Protein 3TRC (pdb70)

CATH classification: 3.30.450.40

Organism: Coxiella burnetii (strain RSA 493 / Nine Mile phase I) (NCBI:txid227377)

Foldseek 3Di:
DPLLVVLLVVLVVVLVVDPALVRNQLSVQVSCCVRLNFQKKKKWWDPPVVQWTQINMDQADRVSHRPDIHHQCAAPLNVCQVVQAKDWFLARVVDPRHDDDVVRVGDRWGTKIKHFQDDPNRTTIIMITTHRGSDTRDPSSNVSVRVVSPVSSVRSVVCVVVVVD

Structure (mmCIF, N/CA/C/O backbone):
data_3TRC
#
_entry.id   3TRC
#
_cell.length_a   54.869
_cell.length_b   54.869
_cell.length_c   105.256
_cell.angle_alpha   90.000
_cell.angle_beta   90.000
_cell.angle_gamma   90.000
#
_symmetry.space_group_name_H-M   'P 43 21 2'
#
loop_
_entity.id
_entity.type
_entity.pdbx_description
1 polymer 'Phosphoenolpyruvate-protein phosphotransferase'
2 non-polymer 'PHOSPHATE ION'
3 non-polymer 'SODIUM ION'
4 water water
#
loop_
_atom_site.group_PDB
_atom_site.id
_atom_site.type_symbol
_atom_site.label_atom_id
_atom_site.label_alt_id
_atom_site.label_comp_id
_atom_site.label_asym_id
_atom_site.label_entity_id
_atom_site.label_seq_id
_atom_site.pdbx_PDB_ins_code
_atom_site.Cartn_x
_atom_site.Cartn_y
_atom_site.Cartn_z
_atom_site.occupancy
_atom_site.B_iso_or_equiv
_atom_site.auth_seq_id
_atom_site.auth_comp_id
_atom_site.auth_asym_id
_atom_site.auth_atom_id
_atom_site.pdbx_PDB_model_num
ATOM 1 N N A SER A 1 1 ? 10.089 17.992 50.216 0.49 32.22 -2 SER A N 1
ATOM 2 N N B SER A 1 1 ? 10.071 18.029 50.161 0.51 32.13 -2 SER A N 1
ATOM 3 C CA A SER A 1 1 ? 11.203 18.828 50.654 0.49 30.87 -2 SER A CA 1
ATOM 4 C CA B SER A 1 1 ? 11.196 18.830 50.632 0.51 30.72 -2 SER A CA 1
ATOM 5 C C A SER A 1 1 ? 12.407 18.689 49.725 0.49 27.16 -2 SER A C 1
ATOM 6 C C B SER A 1 1 ? 12.411 18.687 49.720 0.51 27.18 -2 SER A C 1
ATOM 7 O O A SER A 1 1 ? 12.708 17.598 49.240 0.49 27.52 -2 SER A O 1
ATOM 8 O O B SER A 1 1 ? 12.727 17.594 49.249 0.51 27.47 -2 SER A O 1
ATOM 13 N N . ASN A 1 2 ? 13.097 19.800 49.488 1.00 20.39 -1 ASN A N 1
ATOM 14 C CA . ASN A 1 2 ? 14.212 19.831 48.552 1.00 16.67 -1 ASN A CA 1
ATOM 15 C C . ASN A 1 2 ? 15.516 20.299 49.182 1.00 14.89 -1 ASN A C 1
ATOM 16 O O . ASN A 1 2 ? 16.301 21.014 48.562 1.00 14.37 -1 ASN A O 1
ATOM 21 N N . ALA A 1 3 ? 15.745 19.873 50.418 1.00 15.62 0 ALA A N 1
ATOM 22 C CA . ALA A 1 3 ? 16.960 20.234 51.137 1.00 16.92 0 ALA A CA 1
ATOM 23 C C . ALA A 1 3 ? 18.235 19.752 50.443 1.00 14.70 0 ALA A C 1
ATOM 24 O O . ALA A 1 3 ? 19.239 20.455 50.434 1.00 16.99 0 ALA A O 1
ATOM 42 N N . ASN A 1 5 ? 18.781 19.387 47.248 1.00 18.79 2 ASN A N 1
ATOM 43 C CA . ASN A 1 5 ? 19.045 20.341 46.171 1.00 18.47 2 ASN A CA 1
ATOM 44 C C . ASN A 1 5 ? 19.672 21.624 46.696 1.00 20.14 2 ASN A C 1
ATOM 45 O O . ASN A 1 5 ? 20.684 22.088 46.177 1.00 20.24 2 ASN A O 1
ATOM 58 N N . LEU A 1 7 ? 21.410 22.117 49.213 1.00 20.80 4 LEU A N 1
ATOM 59 C CA . LEU A 1 7 ? 22.777 21.849 49.606 1.00 18.47 4 LEU A CA 1
ATOM 60 C C . LEU A 1 7 ? 23.741 21.917 48.417 1.00 18.83 4 LEU A C 1
ATOM 61 O O . LEU A 1 7 ? 24.808 22.516 48.503 1.00 21.32 4 LEU A O 1
ATOM 66 N N . LYS A 1 8 ? 23.350 21.317 47.300 1.00 18.63 5 LYS A N 1
ATOM 67 C CA . LYS A 1 8 ? 24.197 21.311 46.115 1.00 23.90 5 LYS A CA 1
ATOM 68 C C . LYS A 1 8 ? 24.197 22.659 45.394 1.00 21.67 5 LYS A C 1
ATOM 69 O O . LYS A 1 8 ? 25.187 23.038 44.767 1.00 24.16 5 LYS A O 1
ATOM 75 N N . ILE A 1 9 ? 23.083 23.376 45.477 1.00 21.00 6 ILE A N 1
ATOM 76 C CA . ILE A 1 9 ? 23.017 24.722 44.925 1.00 19.94 6 ILE A CA 1
ATOM 77 C C . ILE A 1 9 ? 23.972 25.615 45.696 1.00 21.88 6 ILE A C 1
ATOM 78 O O . ILE A 1 9 ? 24.707 26.406 45.110 1.00 22.50 6 ILE A O 1
ATOM 83 N N . LEU A 1 10 ? 23.952 25.473 47.016 1.00 20.47 7 LEU A N 1
ATOM 84 C CA . LEU A 1 10 ? 24.853 26.215 47.883 1.00 24.86 7 LEU A CA 1
ATOM 85 C C . LEU A 1 10 ? 26.284 25.923 47.473 1.00 26.54 7 LEU A C 1
ATOM 86 O O . LEU A 1 10 ? 27.122 26.817 47.398 1.00 25.24 7 LEU A O 1
ATOM 91 N N . ARG A 1 11 ? 26.558 24.652 47.207 1.00 26.32 8 ARG A N 1
ATOM 92 C CA . ARG A 1 11 ? 27.890 24.234 46.807 1.00 29.49 8 ARG A CA 1
ATOM 93 C C . ARG A 1 11 ? 28.339 24.991 45.558 1.00 29.98 8 ARG A C 1
ATOM 94 O O . ARG A 1 11 ? 29.431 25.554 45.523 1.00 34.15 8 ARG A O 1
ATOM 102 N N . GLN A 1 12 ? 27.480 25.016 44.542 1.00 28.58 9 GLN A N 1
ATOM 103 C CA . GLN A 1 12 ? 27.799 25.662 43.271 1.00 28.19 9 GLN A CA 1
ATOM 104 C C . GLN A 1 12 ? 27.903 27.186 43.380 1.00 27.63 9 GLN A C 1
ATOM 105 O O . GLN A 1 12 ? 28.815 27.790 42.812 1.00 25.70 9 GLN A O 1
ATOM 111 N N A ILE A 1 13 ? 26.974 27.805 44.105 0.80 25.42 10 ILE A N 1
ATOM 112 N N B ILE A 1 13 ? 26.975 27.808 44.101 0.20 25.24 10 ILE A N 1
ATOM 113 C CA A ILE A 1 13 ? 26.974 29.261 44.221 0.80 23.82 10 ILE A CA 1
ATOM 114 C CA B ILE A 1 13 ? 26.980 29.264 44.215 0.20 24.09 10 ILE A CA 1
ATOM 115 C C A ILE A 1 13 ? 28.081 29.779 45.140 0.80 24.49 10 ILE A C 1
ATOM 116 C C B ILE A 1 13 ? 28.089 29.777 45.135 0.20 24.63 10 ILE A C 1
ATOM 117 O O A ILE A 1 13 ? 28.634 30.848 44.902 0.80 26.05 10 ILE A O 1
ATOM 118 O O B ILE A 1 13 ? 28.656 30.839 44.892 0.20 25.39 10 ILE A O 1
ATOM 127 N N . THR A 1 14 ? 28.397 29.026 46.189 1.00 24.39 11 THR A N 1
ATOM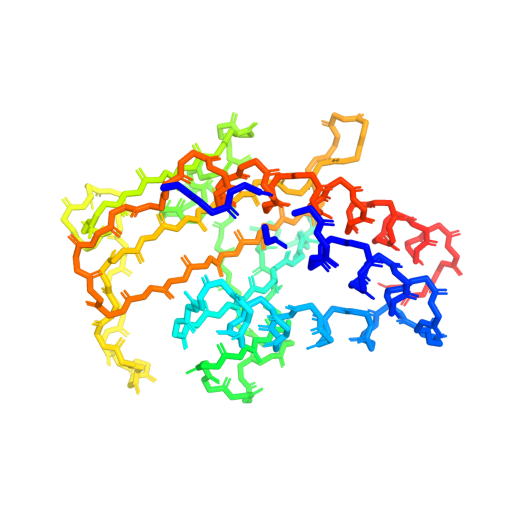 128 C CA . THR A 1 14 ? 29.476 29.407 47.098 1.00 27.85 11 THR A CA 1
ATOM 129 C C . THR A 1 14 ? 30.759 29.440 46.275 1.00 30.26 11 THR A C 1
ATOM 130 O O . THR A 1 14 ? 31.584 30.344 46.412 1.00 29.90 11 THR A O 1
ATOM 134 N N . GLN A 1 15 ? 30.894 28.444 45.403 1.00 29.14 12 GLN A N 1
ATOM 135 C CA . GLN A 1 15 ? 31.990 28.359 44.445 1.00 33.03 12 GLN A CA 1
ATOM 136 C C . GLN A 1 15 ? 32.047 29.590 43.548 1.00 30.37 12 GLN A C 1
ATOM 137 O O . GLN A 1 15 ? 33.090 30.229 43.413 1.00 29.10 12 GLN A O 1
ATOM 143 N N . GLU A 1 16 ? 30.919 29.913 42.928 1.00 27.11 13 GLU A N 1
ATOM 144 C CA . GLU A 1 16 ? 30.855 31.035 42.000 1.00 25.11 13 GLU A CA 1
ATOM 145 C C . GLU A 1 16 ? 31.097 32.390 42.675 1.00 24.31 13 GLU A C 1
ATOM 146 O O . GLU A 1 16 ? 31.748 33.261 42.103 1.00 25.89 13 GLU A O 1
ATOM 152 N N . VAL A 1 17 ? 30.579 32.565 43.888 1.00 24.66 14 VAL A N 1
ATOM 153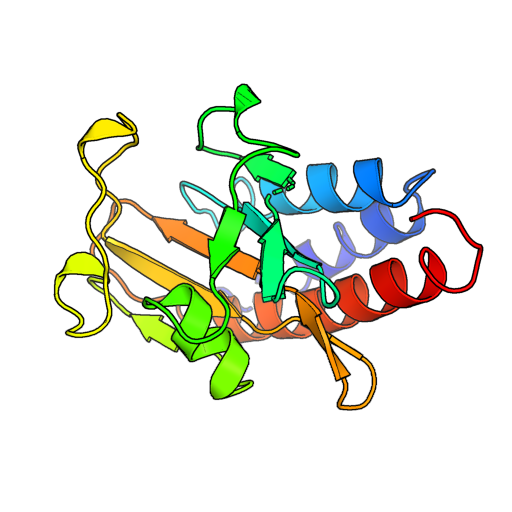 C CA . VAL A 1 17 ? 30.795 33.809 44.625 1.00 23.10 14 VAL A CA 1
ATOM 154 C C . VAL A 1 17 ? 32.271 34.011 44.947 1.00 26.29 14 VAL A C 1
ATOM 155 O O . VAL A 1 17 ? 32.817 35.092 44.742 1.00 26.60 14 VAL A O 1
ATOM 159 N N . ASN A 1 18 ? 32.924 32.966 45.443 1.00 27.03 15 ASN A N 1
ATOM 160 C CA . ASN A 1 18 ? 34.336 33.093 45.785 1.00 28.90 15 ASN A CA 1
ATOM 161 C C . ASN A 1 18 ? 35.232 33.283 44.563 1.00 24.96 15 ASN A C 1
ATOM 162 O O . ASN A 1 18 ? 36.330 33.817 44.675 1.00 32.81 15 ASN A O 1
ATOM 167 N N . ALA A 1 19 ? 34.750 32.865 43.396 1.00 26.38 16 ALA A N 1
ATOM 168 C CA . ALA A 1 19 ? 35.501 33.012 42.148 1.00 25.64 16 ALA A CA 1
ATOM 169 C C . ALA A 1 19 ? 35.218 34.337 41.437 1.00 29.72 16 ALA A C 1
ATOM 170 O O . ALA A 1 19 ? 35.914 34.708 40.494 1.00 31.96 16 ALA A O 1
ATOM 172 N N . ALA A 1 20 ? 34.190 35.045 41.887 1.00 25.49 17 ALA A N 1
ATOM 173 C CA . ALA A 1 20 ? 33.856 36.339 41.306 1.00 21.17 17 ALA A CA 1
ATOM 174 C C . ALA A 1 20 ? 35.010 37.321 41.477 1.00 21.61 17 ALA A C 1
ATOM 175 O O . ALA A 1 20 ? 35.637 37.378 42.531 1.00 19.81 17 ALA A O 1
ATOM 177 N N . PRO A 1 21 ? 35.288 38.110 40.434 1.00 25.42 18 PRO A N 1
ATOM 178 C CA . PRO A 1 21 ? 36.424 39.040 40.437 1.00 27.17 18 PRO A CA 1
ATOM 179 C C . PRO A 1 21 ? 36.201 40.320 41.252 1.00 25.49 18 PRO A C 1
ATOM 180 O O . PRO A 1 21 ? 37.170 41.007 41.578 1.00 26.72 18 PRO A O 1
ATOM 184 N N . ASN A 1 22 ? 34.950 40.641 41.571 1.00 19.05 19 ASN A N 1
ATOM 185 C CA . ASN A 1 22 ? 34.651 41.801 42.405 1.00 16.84 19 ASN A CA 1
ATOM 186 C C . ASN A 1 22 ? 33.286 41.659 43.063 1.00 15.56 19 ASN A C 1
ATOM 187 O O . ASN A 1 22 ? 32.552 40.713 42.772 1.00 17.75 19 ASN A O 1
ATOM 192 N N . LEU A 1 23 ? 32.955 42.593 43.953 1.00 15.35 20 LEU A N 1
ATOM 193 C CA . LEU A 1 23 ? 31.709 42.519 44.702 1.00 17.19 20 LEU A CA 1
ATOM 194 C C . LEU A 1 23 ? 30.499 42.612 43.787 1.00 15.50 20 LEU A C 1
ATOM 195 O O . LEU A 1 23 ? 29.557 41.838 43.924 1.00 14.64 20 LEU A O 1
ATOM 200 N N . GLU A 1 24 ? 30.522 43.563 42.857 1.00 16.10 21 GLU A N 1
ATOM 201 C CA . GLU A 1 24 ? 29.380 43.768 41.974 1.00 18.49 21 GLU A CA 1
ATOM 202 C C . GLU A 1 24 ? 29.035 42.485 41.224 1.00 18.19 21 GLU A C 1
ATOM 203 O O . GLU A 1 24 ? 27.865 42.123 41.097 1.00 17.63 21 GLU A O 1
ATOM 209 N N . GLN A 1 25 ? 30.059 41.795 40.733 1.00 16.48 22 GLN A N 1
ATOM 210 C CA . GLN A 1 25 ? 29.839 40.551 40.017 1.00 17.68 22 GLN A CA 1
ATOM 211 C C . GLN A 1 25 ? 29.256 39.477 40.931 1.00 18.64 22 GLN A C 1
ATOM 212 O O . GLN A 1 25 ? 28.403 38.697 40.509 1.00 18.70 22 GLN A O 1
ATOM 218 N N . ALA A 1 26 ? 29.710 39.436 42.180 1.00 15.79 23 ALA A N 1
ATOM 219 C CA . ALA A 1 26 ? 29.192 38.447 43.122 1.00 15.77 23 ALA A CA 1
ATOM 220 C C . ALA A 1 26 ? 27.713 38.683 43.391 1.00 17.74 23 ALA A C 1
ATOM 221 O O . ALA A 1 26 ? 26.918 37.745 43.407 1.00 18.71 23 ALA A O 1
ATOM 223 N N . LEU A 1 27 ? 27.348 39.943 43.595 1.00 14.74 24 LEU A N 1
ATOM 224 C CA . LEU A 1 27 ? 25.965 40.288 43.890 1.00 14.93 24 LEU A CA 1
ATOM 225 C C . LEU A 1 27 ? 25.071 39.972 42.699 1.00 15.33 24 LEU A C 1
ATOM 226 O O . LEU A 1 27 ? 23.978 39.431 42.855 1.00 16.07 24 LEU A O 1
ATOM 231 N N . LYS A 1 28 ? 25.541 40.308 41.504 1.00 17.19 25 LYS A N 1
ATOM 232 C CA . LYS A 1 28 ? 24.726 40.113 40.310 1.00 19.72 25 LYS A CA 1
ATOM 233 C C . LYS A 1 28 ? 24.538 38.626 40.034 1.00 18.43 25 LYS A C 1
ATOM 234 O O . LYS A 1 28 ? 23.483 38.194 39.571 1.00 19.57 25 LYS A O 1
ATOM 240 N N . LEU A 1 29 ? 25.568 37.849 40.345 1.00 17.13 26 LEU A N 1
ATOM 241 C CA . LEU A 1 29 ? 25.544 36.406 40.164 1.00 23.34 26 LEU A CA 1
ATOM 242 C C . LEU A 1 29 ? 24.500 35.790 41.084 1.00 20.86 26 LEU A C 1
ATOM 243 O O . LEU A 1 29 ? 23.701 34.942 40.676 1.00 17.30 26 LEU A O 1
ATOM 248 N N . VAL A 1 30 ? 24.504 36.239 42.333 1.00 17.83 27 VAL A N 1
ATOM 249 C CA . VAL A 1 30 ? 23.593 35.722 43.344 1.00 16.22 27 VAL A CA 1
ATOM 250 C C . VAL A 1 30 ? 22.112 35.940 43.007 1.00 14.94 27 VAL A C 1
ATOM 251 O O . VAL A 1 30 ? 21.319 35.006 43.084 1.00 14.44 27 VAL A O 1
ATOM 255 N N . VAL A 1 31 ? 21.724 37.155 42.615 1.00 14.33 28 VAL A N 1
ATOM 256 C CA . VAL A 1 31 ? 20.309 37.396 42.349 1.00 12.78 28 VAL A CA 1
ATOM 257 C C . VAL A 1 31 ? 19.804 36.560 41.166 1.00 14.19 28 VAL A C 1
ATOM 258 O O . VAL A 1 31 ? 18.665 36.083 41.164 1.00 14.48 28 VAL A O 1
ATOM 262 N N . VAL A 1 32 ? 20.668 36.354 40.178 1.00 13.17 29 VAL A N 1
ATOM 263 C CA . VAL A 1 32 ? 20.299 35.553 39.018 1.00 13.61 29 VAL A CA 1
ATOM 264 C C . VAL A 1 32 ? 20.187 34.082 39.411 1.00 12.39 29 VAL A C 1
ATOM 265 O O . VAL A 1 32 ? 19.208 33.412 39.077 1.00 14.98 29 VAL A O 1
ATOM 269 N N . ARG A 1 33 ? 21.194 33.592 40.128 1.00 14.41 30 ARG A N 1
ATOM 270 C CA . ARG A 1 33 ? 21.255 32.182 40.508 1.00 15.00 30 ARG A CA 1
ATOM 271 C C . ARG A 1 33 ? 20.102 31.793 41.417 1.00 14.29 30 ARG A C 1
ATOM 272 O O . ARG A 1 33 ? 19.511 30.725 41.257 1.00 15.65 30 ARG A O 1
ATOM 280 N N A LEU A 1 34 ? 19.791 32.646 42.390 0.61 14.93 31 LEU A N 1
ATOM 281 N N B LEU A 1 34 ? 19.774 32.668 42.359 0.39 15.23 31 LEU A N 1
ATOM 282 C CA A LEU A 1 34 ? 18.678 32.374 43.291 0.61 16.55 31 LEU A CA 1
ATOM 283 C CA B LEU A 1 34 ? 18.704 32.398 43.306 0.39 16.51 31 LEU A CA 1
ATOM 284 C C A LEU A 1 34 ? 17.389 32.187 42.510 0.61 16.64 31 LEU A C 1
ATOM 285 C C B LEU A 1 34 ? 17.345 32.280 42.607 0.39 16.63 31 LEU A C 1
ATOM 286 O O A LEU A 1 34 ? 16.651 31.229 42.731 0.61 16.94 31 LEU A O 1
ATOM 287 O O B LEU A 1 34 ? 16.518 31.450 42.982 0.39 16.89 31 LEU A O 1
ATOM 296 N N . CYS A 1 35 ? 17.118 33.105 41.589 1.00 14.74 32 CYS A N 1
ATOM 297 C CA . CYS A 1 35 ? 15.894 33.017 40.801 1.00 14.22 32 CYS A CA 1
ATOM 298 C C . CYS A 1 35 ? 15.850 31.743 39.967 1.00 14.60 32 CYS A C 1
ATOM 299 O O . CYS A 1 35 ? 14.805 31.110 39.844 1.00 14.34 32 CYS A O 1
ATOM 302 N N . GLU A 1 36 ? 16.987 31.368 39.392 1.00 12.50 33 GLU A N 1
ATOM 303 C CA . GLU A 1 36 ? 17.052 30.167 38.571 1.00 15.65 33 GLU A CA 1
ATOM 304 C C . GLU A 1 36 ? 16.882 28.901 39.395 1.00 14.09 33 GLU A C 1
ATOM 305 O O . GLU A 1 36 ? 16.227 27.951 38.961 1.00 16.96 33 GLU A O 1
ATOM 311 N N . ALA A 1 37 ? 17.498 28.886 40.574 1.00 13.25 34 ALA A N 1
ATOM 312 C CA . ALA A 1 37 ? 17.721 27.645 41.310 1.00 15.38 34 ALA A CA 1
ATOM 313 C C . ALA A 1 37 ? 16.652 27.282 42.342 1.00 15.01 34 ALA A C 1
ATOM 314 O O . ALA A 1 37 ? 16.391 26.099 42.569 1.00 14.94 34 ALA A O 1
ATOM 316 N N . LEU A 1 38 ? 16.038 28.280 42.970 1.00 12.84 35 LEU A N 1
ATOM 317 C CA . LEU A 1 38 ? 15.047 28.000 44.009 1.00 15.13 35 LEU A CA 1
ATOM 318 C C . LEU A 1 38 ? 13.829 27.207 43.510 1.00 15.26 35 LEU A C 1
ATOM 319 O O . LEU A 1 38 ? 13.491 26.182 44.098 1.00 15.08 35 LEU A O 1
ATOM 324 N N . PRO A 1 39 ? 13.151 27.684 42.449 1.00 13.66 36 PRO A N 1
ATOM 325 C CA . PRO A 1 39 ? 13.327 28.967 41.759 1.00 13.03 36 PRO A CA 1
ATOM 326 C C . PRO A 1 39 ? 12.507 30.076 42.410 1.00 13.89 36 PRO A C 1
ATOM 327 O O . PRO A 1 39 ? 11.696 29.823 43.301 1.00 15.10 36 PRO A O 1
ATOM 331 N N . ALA A 1 40 ? 12.727 31.307 41.963 1.00 14.62 37 ALA A N 1
ATOM 332 C CA . ALA A 1 40 ? 11.922 32.439 42.392 1.00 13.24 37 ALA A CA 1
ATOM 333 C C . ALA A 1 40 ? 11.783 33.384 41.207 1.00 12.31 37 ALA A C 1
ATOM 334 O O . ALA A 1 40 ? 12.502 33.256 40.223 1.00 13.25 37 ALA A O 1
ATOM 336 N N . ASP A 1 41 ? 10.867 34.341 41.298 1.00 11.69 38 ASP A N 1
ATOM 337 C CA . ASP A 1 41 ? 10.612 35.226 40.161 1.00 14.38 38 ASP A CA 1
ATOM 338 C C . ASP A 1 41 ? 11.358 36.553 40.209 1.00 14.62 38 ASP A C 1
ATOM 339 O O . ASP A 1 41 ? 11.602 37.163 39.169 1.00 14.08 38 ASP A O 1
ATOM 344 N N . ALA A 1 42 ? 11.737 36.986 41.407 1.00 14.21 39 ALA A N 1
ATOM 345 C CA . ALA A 1 42 ? 12.577 38.165 41.545 1.00 14.35 39 ALA A CA 1
ATOM 346 C C . ALA A 1 42 ? 13.494 38.034 42.752 1.00 15.11 39 ALA A C 1
ATOM 347 O O . ALA A 1 42 ? 13.153 37.395 43.743 1.00 16.08 39 ALA A O 1
ATOM 349 N N A CYS A 1 43 ? 14.684 38.606 42.647 0.78 13.73 40 CYS A N 1
ATOM 350 N N B CYS A 1 43 ? 14.667 38.650 42.652 0.22 13.40 40 CYS A N 1
ATOM 351 C CA A CYS A 1 43 ? 15.600 38.641 43.771 0.78 12.27 40 CYS A CA 1
ATOM 352 C CA B CYS A 1 43 ? 15.655 38.615 43.719 0.22 13.04 40 CYS A CA 1
ATOM 353 C C A CYS A 1 43 ? 16.378 39.936 43.681 0.78 12.51 40 CYS A C 1
ATOM 354 C C B CYS A 1 43 ? 16.446 39.917 43.687 0.22 12.44 40 CYS A C 1
ATOM 355 O O A CYS A 1 43 ? 16.891 40.285 42.621 0.78 11.71 40 CYS A O 1
ATOM 356 O O B CYS A 1 43 ? 17.047 40.251 42.667 0.22 12.42 40 CYS A O 1
ATOM 361 N N . SER A 1 44 ? 16.438 40.651 44.797 1.00 12.51 41 SER A N 1
ATOM 362 C CA . SER A 1 44 ? 17.105 41.945 44.858 1.00 10.74 41 SER A CA 1
ATOM 363 C C . SER A 1 44 ? 18.017 42.015 46.070 1.00 13.03 41 SER A C 1
ATOM 364 O O . SER A 1 44 ? 17.744 41.400 47.100 1.00 14.68 41 SER A O 1
ATOM 367 N N . LEU A 1 45 ? 19.098 42.773 45.939 1.00 11.31 42 LEU A N 1
ATOM 368 C CA . LEU A 1 45 ? 20.046 42.935 47.029 1.00 11.81 42 LEU A CA 1
ATOM 369 C C . LEU A 1 45 ? 20.243 44.423 47.270 1.00 11.79 42 LEU A C 1
ATOM 370 O O . LEU A 1 45 ? 20.556 45.171 46.346 1.00 12.44 42 LEU A O 1
ATOM 375 N N . PHE A 1 46 ? 20.014 44.843 48.511 1.00 12.04 43 PHE A N 1
ATOM 376 C CA . PHE A 1 46 ? 20.151 46.237 48.902 1.00 11.68 43 PHE A CA 1
ATOM 377 C C . PHE A 1 46 ? 21.338 46.359 49.830 1.00 12.94 43 PHE A C 1
ATOM 378 O O . PHE A 1 46 ? 21.594 45.467 50.641 1.00 13.21 43 PHE A O 1
ATOM 386 N N . ILE A 1 47 ? 22.056 47.468 49.726 1.00 12.55 44 ILE A N 1
ATOM 387 C CA . ILE A 1 47 ? 23.143 47.736 50.657 1.00 12.27 44 ILE A CA 1
ATOM 388 C C . ILE A 1 47 ? 22.839 49.006 51.447 1.00 13.15 44 ILE A C 1
ATOM 389 O O . ILE A 1 47 ? 22.306 49.974 50.902 1.00 14.99 44 ILE A O 1
ATOM 394 N N . CYS A 1 48 ? 23.158 48.988 52.740 1.00 13.17 45 CYS A N 1
ATOM 395 C CA . CYS A 1 48 ? 22.928 50.154 53.589 1.00 13.57 45 CYS A CA 1
ATOM 396 C C . CYS A 1 48 ? 23.811 51.332 53.208 1.00 16.48 45 CYS A C 1
ATOM 397 O O . CYS A 1 48 ? 25.019 51.179 53.004 1.00 17.49 45 CYS A O 1
ATOM 400 N N . ASP A 1 49 ? 23.192 52.506 53.126 1.00 14.48 46 ASP A N 1
ATOM 401 C CA . ASP A 1 49 ? 23.899 53.774 52.959 1.00 13.88 46 ASP A CA 1
ATOM 402 C C . ASP A 1 49 ? 23.671 54.534 54.256 1.00 15.33 46 ASP A C 1
ATOM 403 O O . ASP A 1 49 ? 22.707 55.284 54.385 1.00 18.12 46 ASP A O 1
ATOM 408 N N . ASP A 1 50 ? 24.546 54.309 55.233 1.00 15.93 47 ASP A N 1
ATOM 409 C CA . ASP A 1 50 ? 24.317 54.813 56.580 1.00 16.81 47 ASP A CA 1
ATOM 410 C C . ASP A 1 50 ? 24.272 56.336 56.668 1.00 18.36 47 ASP A C 1
ATOM 411 O O . ASP A 1 50 ? 23.525 56.879 57.472 1.00 21.14 47 ASP A O 1
ATOM 416 N N . VAL A 1 51 ? 25.049 57.026 55.837 1.00 16.69 48 VAL A N 1
ATOM 417 C CA . VAL A 1 51 ? 25.041 58.490 55.861 1.00 19.42 48 VAL A CA 1
ATOM 418 C C . VAL A 1 51 ? 23.668 59.094 55.528 1.00 19.09 48 VAL A C 1
ATOM 419 O O . VAL A 1 51 ? 23.248 60.077 56.149 1.00 18.78 48 VAL A O 1
ATOM 423 N N . HIS A 1 52 ? 22.973 58.510 54.553 1.00 16.17 49 HIS A N 1
ATOM 424 C CA . HIS A 1 52 ? 21.674 59.025 54.130 1.00 15.18 49 HIS A CA 1
ATOM 425 C C . HIS A 1 52 ? 20.503 58.264 54.756 1.00 16.05 49 HIS A C 1
ATOM 426 O O . HIS A 1 52 ? 19.344 58.622 54.543 1.00 17.82 49 HIS A O 1
ATOM 433 N N . GLY A 1 53 ? 20.809 57.216 55.513 1.00 14.34 50 GLY A N 1
ATOM 434 C CA . GLY A 1 53 ? 19.781 56.433 56.178 1.00 15.93 50 GLY A CA 1
ATOM 435 C C . GLY A 1 53 ? 18.833 55.760 55.203 1.00 15.80 50 GLY A C 1
ATOM 436 O O . GLY A 1 53 ? 17.613 55.759 55.394 1.00 14.90 50 GLY A O 1
ATOM 437 N N . GLU A 1 54 ? 19.403 55.185 54.149 1.00 15.39 51 GLU A N 1
ATOM 438 C CA . GLU A 1 54 ? 18.629 54.531 53.103 1.00 13.30 51 GLU A CA 1
ATOM 439 C C . GLU A 1 54 ? 19.282 53.233 52.665 1.00 13.42 51 GLU A C 1
ATOM 440 O O . GLU A 1 54 ? 20.504 53.103 52.679 1.00 17.51 51 GLU A O 1
ATOM 446 N N . TYR A 1 55 ? 18.449 52.277 52.276 1.00 12.54 52 TYR A N 1
ATOM 447 C CA . TYR A 1 55 ? 18.902 51.099 51.559 1.00 13.51 52 TYR A CA 1
ATOM 448 C C . TYR A 1 55 ? 19.000 51.450 50.089 1.00 15.17 52 TYR A C 1
ATOM 449 O O . TYR A 1 55 ? 18.094 52.072 49.546 1.00 17.80 52 TYR A O 1
ATOM 458 N N . VAL A 1 56 ? 20.088 51.043 49.444 1.00 12.41 53 VAL A N 1
ATOM 459 C CA . VAL A 1 56 ? 20.255 51.293 48.014 1.00 11.68 53 VAL A CA 1
ATOM 460 C C . VAL A 1 56 ? 20.251 49.984 47.241 1.00 11.73 53 VAL A C 1
ATOM 461 O O . VAL A 1 56 ? 20.976 49.057 47.580 1.00 13.80 53 VAL A O 1
ATOM 465 N N . LEU A 1 57 ? 19.424 49.894 46.207 1.00 11.11 54 LEU A N 1
ATOM 466 C CA . LEU A 1 57 ? 19.402 48.681 45.397 1.00 13.94 54 LEU A CA 1
ATOM 467 C C . LEU A 1 57 ? 20.739 48.527 44.683 1.00 13.57 54 LEU A C 1
ATOM 468 O O . LEU A 1 57 ? 21.193 49.447 43.995 1.00 13.29 54 LEU A O 1
ATOM 481 N N . ALA A 1 59 ? 21.718 45.196 43.201 1.00 11.20 56 ALA A N 1
ATOM 482 C CA . ALA A 1 59 ? 21.601 44.125 42.219 1.00 11.22 56 ALA A CA 1
ATOM 483 C C . ALA A 1 59 ? 20.165 43.636 42.187 1.00 12.13 56 ALA A C 1
ATOM 484 O O . ALA A 1 59 ? 19.498 43.592 43.218 1.00 11.70 56 ALA A O 1
ATOM 486 N N . THR A 1 60 ? 19.684 43.276 41.004 1.00 11.13 57 THR A N 1
ATOM 487 C CA . THR A 1 60 ? 18.346 42.720 40.906 1.00 12.75 57 THR A CA 1
ATOM 488 C C . THR A 1 60 ? 18.210 41.801 39.707 1.00 14.69 57 THR A C 1
ATOM 489 O O . THR A 1 60 ? 18.858 41.984 38.672 1.00 15.24 57 THR A O 1
ATOM 493 N N . GLN A 1 61 ? 17.382 40.783 39.886 1.00 12.91 58 GLN A N 1
ATOM 494 C CA . GLN A 1 61 ? 16.880 39.990 38.783 1.00 13.41 58 GLN A CA 1
ATOM 495 C C . GLN A 1 61 ? 15.364 40.036 38.903 1.00 14.96 58 GLN A C 1
ATOM 496 O O . GLN A 1 61 ? 14.803 39.669 39.936 1.00 16.79 58 GLN A O 1
ATOM 502 N N . GLY A 1 62 ? 14.699 40.531 37.867 1.00 15.71 59 GLY A N 1
ATOM 503 C CA . GLY A 1 62 ? 13.250 40.588 37.883 1.00 19.37 59 GLY A CA 1
ATOM 504 C C . GLY A 1 62 ? 12.716 42.006 37.896 1.00 19.03 59 GLY A C 1
ATOM 505 O O . GLY A 1 62 ? 11.628 42.261 37.389 1.00 22.80 59 GLY A O 1
ATOM 506 N N . LEU A 1 63 ? 13.482 42.924 38.477 1.00 18.80 60 LEU A N 1
ATOM 507 C CA . LEU A 1 63 ? 13.090 44.325 38.560 1.00 17.84 60 LEU A CA 1
ATOM 508 C C . LEU A 1 63 ? 13.748 45.152 37.458 1.00 16.96 60 LEU A C 1
ATOM 509 O O . LEU A 1 63 ? 14.717 44.723 36.836 1.00 15.59 60 LEU A O 1
ATOM 514 N N . ASN A 1 64 ? 13.209 46.345 37.230 1.00 14.29 61 ASN A N 1
ATOM 515 C CA . ASN A 1 64 ? 13.769 47.312 36.287 1.00 12.38 61 ASN A CA 1
ATOM 516 C C . ASN A 1 64 ? 15.271 47.501 36.528 1.00 13.24 61 ASN A C 1
ATOM 517 O O . ASN A 1 64 ? 15.675 47.980 37.586 1.00 13.05 61 ASN A O 1
ATOM 522 N N . SER A 1 65 ? 16.099 47.111 35.561 1.00 13.61 62 SER A N 1
ATOM 523 C CA . SER A 1 65 ? 17.549 47.111 35.776 1.00 15.64 62 SER A CA 1
ATOM 524 C C . SER A 1 65 ? 18.125 48.506 36.019 1.00 12.18 62 SER A C 1
ATOM 525 O O . S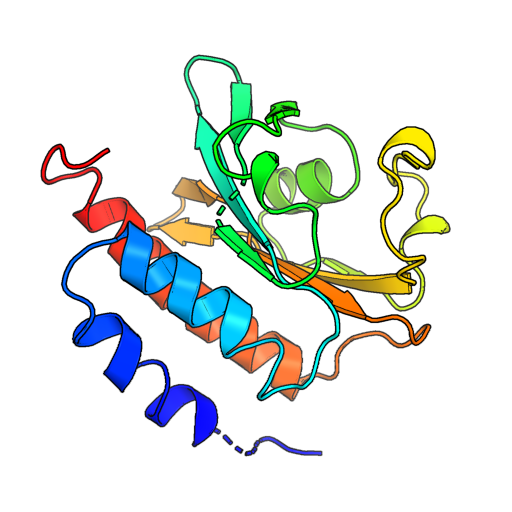ER A 1 65 ? 19.182 48.657 36.645 1.00 13.31 62 SER A O 1
ATOM 528 N N . LYS A 1 66 ? 17.439 49.527 35.518 1.00 13.53 63 LYS A N 1
ATOM 529 C CA . LYS A 1 66 ? 17.937 50.887 35.675 1.00 11.89 63 LYS A CA 1
ATOM 530 C C . LYS A 1 66 ? 17.822 51.339 37.124 1.00 11.78 63 LYS A C 1
ATOM 531 O O . LYS A 1 66 ? 18.483 52.294 37.534 1.00 14.29 63 LYS A O 1
ATOM 537 N N . GLN A 1 67 ? 17.004 50.642 37.907 1.00 11.72 64 GLN A N 1
ATOM 538 C CA . GLN A 1 67 ? 16.863 50.983 39.320 1.00 12.67 64 GLN A CA 1
ATOM 539 C C . GLN A 1 67 ? 18.115 50.624 40.108 1.00 11.91 64 GLN A C 1
ATOM 540 O O . GLN A 1 67 ? 18.314 51.111 41.217 1.00 13.12 64 GLN A O 1
ATOM 546 N N . VAL A 1 68 ? 18.957 49.764 39.545 1.00 12.99 65 VAL A N 1
ATOM 547 C CA . VAL A 1 68 ? 20.177 49.385 40.251 1.00 12.45 65 VAL A CA 1
ATOM 548 C C . VAL A 1 68 ? 21.080 50.601 40.445 1.00 11.66 65 VAL A C 1
ATOM 549 O O . VAL A 1 68 ? 21.399 51.305 39.484 1.00 14.91 65 VAL A O 1
ATOM 553 N N . GLY A 1 69 ? 21.487 50.841 41.688 1.00 14.13 66 GLY A N 1
ATOM 554 C CA . GLY A 1 69 ? 22.328 51.979 42.008 1.00 16.18 66 GLY A CA 1
ATOM 555 C C . GLY A 1 69 ? 21.518 53.233 42.267 1.00 16.08 66 GLY A C 1
ATOM 556 O O . GLY A 1 69 ? 22.076 54.269 42.637 1.00 19.78 66 GLY A O 1
ATOM 557 N N . LYS A 1 70 ? 20.201 53.136 42.092 1.00 15.22 67 LYS A N 1
ATOM 558 C CA . LYS A 1 70 ? 19.323 54.307 42.145 1.00 16.41 67 LYS A CA 1
ATOM 559 C C . LYS A 1 70 ? 18.172 54.195 43.155 1.00 15.99 67 LYS A C 1
ATOM 560 O O . LYS A 1 70 ? 17.894 55.140 43.890 1.00 17.05 67 LYS A O 1
ATOM 566 N N . LEU A 1 71 ? 17.486 53.058 43.174 1.00 14.45 68 LEU A N 1
ATOM 567 C CA . LEU A 1 71 ? 16.345 52.882 44.066 1.00 14.16 68 LEU A CA 1
ATOM 568 C C . LEU A 1 71 ? 16.782 52.952 45.525 1.00 14.23 68 LEU A C 1
ATOM 569 O O . LEU A 1 71 ? 17.641 52.190 45.958 1.00 14.21 68 LEU A O 1
ATOM 574 N N . ARG A 1 72 ? 16.185 53.877 46.271 1.00 13.46 69 ARG A N 1
ATOM 575 C CA . ARG A 1 72 ? 16.523 54.080 47.675 1.00 15.79 69 ARG A CA 1
ATOM 576 C C . ARG A 1 72 ? 15.283 53.970 48.554 1.00 17.80 69 ARG A C 1
ATOM 577 O O . ARG A 1 72 ? 14.227 54.525 48.239 1.00 21.31 69 ARG A O 1
ATOM 585 N N . LEU A 1 73 ? 15.417 53.238 49.655 1.00 13.96 70 LEU A N 1
ATOM 586 C CA . LEU A 1 73 ? 14.317 53.023 50.585 1.00 14.25 70 LEU A CA 1
ATOM 587 C C . LEU A 1 73 ? 14.781 53.460 51.965 1.00 16.04 70 LEU A C 1
ATOM 588 O O . LEU A 1 73 ? 15.878 53.112 52.384 1.00 15.35 70 LEU A O 1
ATOM 593 N N . LYS A 1 74 ? 13.956 54.224 52.671 1.00 16.03 71 LYS A N 1
ATOM 594 C CA . LYS A 1 74 ? 14.363 54.760 53.966 1.00 15.66 71 LYS A CA 1
ATOM 595 C C . LYS A 1 74 ? 14.461 53.689 55.044 1.00 13.59 71 LYS A C 1
ATOM 596 O O . LYS A 1 74 ? 13.625 52.782 55.115 1.00 15.19 71 LYS A O 1
ATOM 602 N N . PHE A 1 75 ? 15.486 53.793 55.884 1.00 15.10 72 PHE A N 1
ATOM 603 C CA . PHE A 1 75 ? 15.606 52.907 57.035 1.00 16.92 72 PHE A CA 1
ATOM 604 C C . PHE A 1 75 ? 14.297 52.936 57.824 1.00 18.76 72 PHE A C 1
ATOM 605 O O . PHE A 1 75 ? 13.713 53.999 58.036 1.00 21.11 72 PHE A O 1
ATOM 613 N N . GLY A 1 76 ? 13.838 51.766 58.249 1.00 20.58 73 GLY A N 1
ATOM 614 C CA . GLY A 1 76 ? 12.730 51.669 59.183 1.00 21.73 73 GLY A CA 1
ATOM 615 C C . GLY A 1 76 ? 11.379 51.612 58.502 1.00 26.21 73 GLY A C 1
ATOM 616 O O . GLY A 1 76 ? 10.367 51.313 59.138 1.00 31.32 73 GLY A O 1
ATOM 617 N N . GLU A 1 77 ? 11.361 51.890 57.205 1.00 21.09 74 GLU A N 1
ATOM 618 C CA . GLU A 1 77 ? 10.102 52.020 56.479 1.00 21.82 74 GLU A CA 1
ATOM 619 C C . GLU A 1 77 ? 9.757 50.804 55.636 1.00 21.33 74 GLU A C 1
ATOM 620 O O . GLU A 1 77 ? 10.631 50.153 55.063 1.00 20.17 74 GLU A O 1
ATOM 626 N N . GLY A 1 78 ? 8.466 50.508 55.559 1.00 19.60 75 GLY A N 1
ATOM 627 C CA . GLY A 1 78 ? 7.997 49.399 54.756 1.00 19.01 75 GLY A CA 1
ATOM 628 C C . GLY A 1 78 ? 8.416 48.038 55.274 1.00 18.33 75 GLY A C 1
ATOM 629 O O . GLY A 1 78 ? 8.979 47.898 56.359 1.00 19.55 75 GLY A O 1
ATOM 630 N N . LEU A 1 79 ? 8.132 47.018 54.476 1.00 17.93 76 LEU A N 1
ATOM 631 C CA . LEU A 1 79 ? 8.429 45.652 54.850 1.00 15.34 76 LEU A CA 1
ATOM 632 C C . LEU A 1 79 ? 9.938 45.415 54.845 1.00 16.46 76 LEU A C 1
ATOM 633 O O . LEU A 1 79 ? 10.478 44.758 55.732 1.00 16.68 76 LEU A O 1
ATOM 638 N N . ILE A 1 80 ? 10.617 45.941 53.835 1.00 16.10 77 ILE A N 1
ATOM 639 C CA . ILE A 1 80 ? 12.066 45.801 53.767 1.00 17.36 77 ILE A CA 1
ATOM 640 C C . ILE A 1 80 ? 12.733 46.483 54.966 1.00 15.68 77 ILE A C 1
ATOM 641 O O . ILE A 1 80 ? 13.663 45.935 55.569 1.00 15.24 77 ILE A O 1
ATOM 646 N N . GLY A 1 81 ? 12.235 47.664 55.325 1.00 16.79 78 GLY A N 1
ATOM 647 C CA . GLY A 1 81 ? 12.686 48.341 56.528 1.00 19.18 78 GLY A CA 1
ATOM 648 C C . GLY A 1 81 ? 12.464 47.492 57.767 1.00 18.65 78 GLY A C 1
ATOM 649 O O . GLY A 1 81 ? 13.299 47.452 58.668 1.00 17.48 78 GLY A O 1
ATOM 650 N N . LEU A 1 82 ? 11.336 46.793 57.816 1.00 14.14 79 LEU A N 1
ATOM 651 C CA . LEU A 1 82 ? 11.037 45.964 58.978 1.00 14.85 79 LEU A CA 1
ATOM 652 C C . LEU A 1 82 ? 12.032 44.808 59.104 1.00 15.88 79 LEU A C 1
ATOM 653 O O . LEU A 1 82 ? 12.479 44.488 60.205 1.00 18.20 79 LEU A O 1
ATOM 658 N N . VAL A 1 83 ? 12.394 44.193 57.978 1.00 15.49 80 VAL A N 1
ATOM 659 C CA . VAL A 1 83 ? 13.428 43.162 57.991 1.00 14.80 80 VAL A CA 1
ATOM 660 C C . VAL A 1 83 ? 14.724 43.720 58.588 1.00 15.41 80 VAL A C 1
ATOM 661 O O . VAL A 1 83 ? 15.360 43.089 59.430 1.00 14.93 80 VAL A O 1
ATOM 665 N N . GLY A 1 84 ? 15.110 44.915 58.151 1.00 14.48 81 GLY A N 1
ATOM 666 C CA . GLY A 1 84 ? 16.339 45.519 58.640 1.00 15.23 81 GLY A CA 1
ATOM 667 C C . GLY A 1 84 ? 16.347 45.810 60.133 1.00 16.48 81 GLY A C 1
ATOM 668 O O . GLY A 1 84 ? 17.371 45.669 60.795 1.00 18.07 81 GLY A O 1
ATOM 669 N N . GLU A 1 85 ? 15.207 46.228 60.669 1.00 15.57 82 GLU A N 1
ATOM 670 C CA . GLU A 1 85 ? 15.132 46.574 62.083 1.00 15.22 82 GLU A CA 1
ATOM 671 C C . GLU A 1 85 ? 14.980 45.351 62.975 1.00 16.24 82 GLU A C 1
ATOM 672 O O . GLU A 1 85 ? 15.487 45.323 64.092 1.00 17.05 82 GLU A O 1
ATOM 678 N N . ARG A 1 86 ? 14.277 44.340 62.485 1.00 17.75 83 ARG A N 1
ATOM 679 C CA . ARG A 1 86 ? 14.143 43.109 63.250 1.00 17.97 83 ARG A CA 1
ATOM 680 C C . ARG A 1 86 ? 15.447 42.320 63.270 1.00 19.49 83 ARG A C 1
ATOM 681 O O . ARG A 1 86 ? 15.710 41.556 64.202 1.00 21.93 83 ARG A O 1
ATOM 689 N N . GLU A 1 87 ? 16.258 42.507 62.233 1.00 17.71 84 GLU A N 1
ATOM 690 C CA . GLU A 1 87 ? 17.447 41.691 62.031 1.00 18.13 84 GLU A CA 1
ATOM 691 C C . GLU A 1 87 ? 17.077 40.208 62.066 1.00 20.96 84 GLU A C 1
ATOM 692 O O . GLU A 1 87 ? 17.829 39.380 62.570 1.00 20.16 84 GLU A O 1
ATOM 698 N N . GLU A 1 88 ? 15.901 39.901 61.523 1.00 19.66 85 GLU A N 1
ATOM 699 C CA . GLU A 1 88 ? 15.398 38.536 61.402 1.00 21.61 85 GLU A CA 1
ATOM 700 C C . GLU A 1 88 ? 14.723 38.402 60.052 1.00 18.17 85 GLU A C 1
ATOM 701 O O . GLU A 1 88 ? 14.243 39.391 59.497 1.00 19.29 85 GLU A O 1
ATOM 707 N N . PRO A 1 89 ? 14.663 37.175 59.515 1.00 16.12 86 PRO A N 1
ATOM 708 C CA . PRO A 1 89 ? 13.926 37.012 58.261 1.00 13.66 86 PRO A CA 1
ATOM 709 C C . PRO A 1 89 ? 12.430 37.270 58.417 1.00 14.99 86 PRO A C 1
ATOM 710 O O . PRO A 1 89 ? 11.843 36.995 59.468 1.00 17.43 86 PRO A O 1
ATOM 714 N N . ILE A 1 90 ? 11.824 37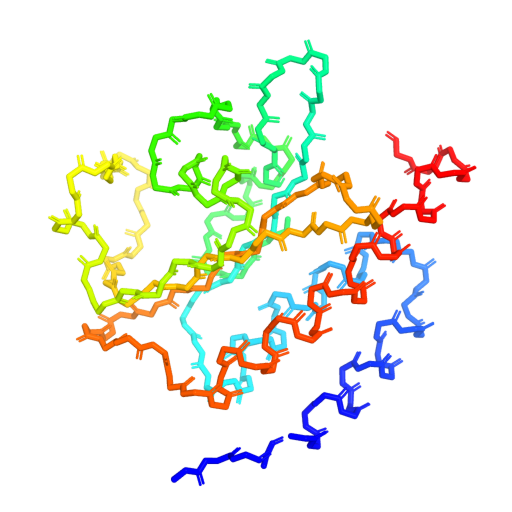.810 57.365 1.00 13.36 87 ILE A N 1
ATOM 715 C CA . ILE A 1 90 ? 10.377 37.888 57.262 1.00 14.96 87 ILE A CA 1
ATOM 716 C C . ILE A 1 90 ? 9.969 37.057 56.049 1.00 12.89 87 ILE A C 1
ATOM 717 O O . ILE A 1 90 ? 10.416 37.306 54.927 1.00 14.46 87 ILE A O 1
ATOM 722 N N . ASN A 1 91 ? 9.137 36.052 56.295 1.00 13.80 88 ASN A N 1
ATOM 723 C CA . ASN A 1 91 ? 8.743 35.065 55.294 1.00 13.36 88 ASN A CA 1
ATOM 724 C C . ASN A 1 91 ? 7.221 35.051 55.206 1.00 16.44 88 ASN A C 1
ATOM 725 O O . ASN A 1 91 ? 6.542 34.618 56.146 1.00 17.03 88 ASN A O 1
ATOM 730 N N . LEU A 1 92 ? 6.681 35.533 54.091 1.00 13.05 89 LEU A N 1
ATOM 731 C CA . LEU A 1 92 ? 5.236 35.707 53.952 1.00 12.88 89 LEU A CA 1
ATOM 732 C C . LEU A 1 92 ? 4.709 35.090 52.663 1.00 16.00 89 LEU A C 1
ATOM 733 O O . LEU A 1 92 ? 5.419 35.021 51.663 1.00 16.06 89 LEU A O 1
ATOM 738 N N . ALA A 1 93 ? 3.449 34.666 52.686 1.00 17.15 90 ALA A N 1
ATOM 739 C CA . ALA A 1 93 ? 2.796 34.144 51.492 1.00 15.95 90 ALA A CA 1
ATOM 740 C C . ALA A 1 93 ? 2.201 35.257 50.628 1.00 15.19 90 ALA A C 1
ATOM 741 O O . ALA A 1 93 ? 2.080 35.109 49.413 1.00 16.84 90 ALA A O 1
ATOM 743 N N . ASP A 1 94 ? 1.827 36.368 51.254 1.00 15.71 91 ASP A N 1
ATOM 744 C CA . ASP A 1 94 ? 1.222 37.475 50.515 1.00 15.78 91 ASP A CA 1
ATOM 745 C C . ASP A 1 94 ? 1.648 38.827 51.090 1.00 17.47 91 ASP A C 1
ATOM 746 O O . ASP A 1 94 ? 0.920 39.441 51.878 1.00 18.54 91 ASP A O 1
ATOM 751 N N . ALA A 1 95 ? 2.824 39.288 50.673 1.00 16.01 92 ALA A N 1
ATOM 752 C CA . ALA A 1 95 ? 3.416 40.517 51.200 1.00 14.45 92 ALA A CA 1
ATOM 753 C C . ALA A 1 95 ? 2.506 41.747 51.148 1.00 16.11 92 ALA A C 1
ATOM 754 O O . ALA A 1 95 ? 2.458 42.507 52.107 1.00 17.07 92 ALA A O 1
ATOM 756 N N . PRO A 1 96 ? 1.793 41.954 50.027 1.00 16.00 93 PRO A N 1
ATOM 757 C CA . PRO A 1 96 ? 0.951 43.153 49.939 1.00 16.44 93 PRO A CA 1
ATOM 758 C C . PRO A 1 96 ? -0.112 43.241 51.032 1.00 19.21 93 PRO A C 1
ATOM 759 O O . PRO A 1 96 ? -0.610 44.338 51.293 1.00 18.35 93 PRO A O 1
ATOM 763 N N . LEU A 1 97 ? -0.448 42.120 51.664 1.00 17.34 94 LEU A N 1
ATOM 764 C CA . LEU A 1 97 ? -1.441 42.135 52.736 1.00 18.35 94 LEU A CA 1
ATOM 765 C C . LEU A 1 97 ? -0.845 42.516 54.091 1.00 20.03 94 LEU A C 1
ATOM 766 O O . LEU A 1 97 ? -1.580 42.781 55.039 1.00 22.57 94 LEU A O 1
ATOM 771 N N . HIS A 1 98 ? 0.482 42.544 54.184 1.00 19.07 95 HIS A N 1
ATOM 772 C CA . HIS A 1 98 ? 1.138 42.916 55.435 1.00 19.04 95 HIS A CA 1
ATOM 773 C C . HIS A 1 98 ? 0.956 44.404 55.680 1.00 22.05 95 HIS A C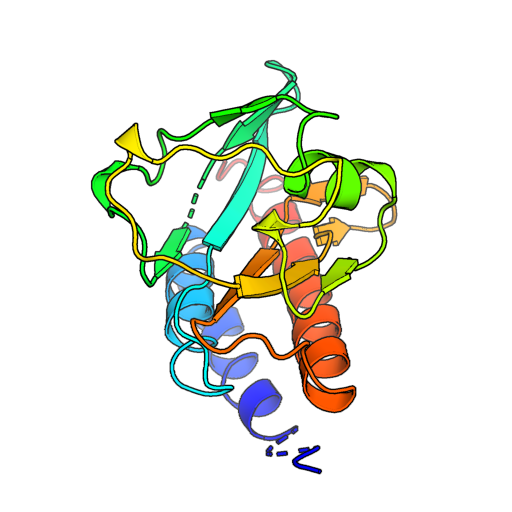 1
ATOM 774 O O . HIS A 1 98 ? 1.099 45.203 54.758 1.00 20.95 95 HIS A O 1
ATOM 781 N N . PRO A 1 99 ? 0.632 44.779 56.925 1.00 25.10 96 PRO A N 1
ATOM 782 C CA . PRO A 1 99 ? 0.365 46.173 57.302 1.00 24.30 96 PRO A CA 1
ATOM 783 C C . PRO A 1 99 ? 1.521 47.128 57.004 1.00 25.07 96 PRO A C 1
ATOM 784 O O . PRO A 1 99 ? 1.287 48.326 56.843 1.00 26.60 96 PRO A O 1
ATOM 788 N N . ALA A 1 100 ? 2.746 46.611 56.936 1.00 22.39 97 ALA A N 1
ATOM 789 C CA . ALA A 1 100 ? 3.916 47.461 56.735 1.00 22.06 97 ALA A CA 1
ATOM 790 C C . ALA A 1 100 ? 4.236 47.663 55.259 1.00 23.23 97 ALA A C 1
ATOM 791 O O . ALA A 1 100 ? 5.022 48.541 54.902 1.00 23.40 97 ALA A O 1
ATOM 793 N N . TYR A 1 101 ? 3.625 46.850 54.405 1.00 17.97 98 TYR A N 1
ATOM 794 C CA . TYR A 1 101 ? 3.925 46.874 52.976 1.00 20.60 98 TYR A CA 1
ATOM 795 C C . TYR A 1 101 ? 3.536 48.191 52.304 1.00 22.84 98 TYR A C 1
ATOM 796 O O . TYR A 1 101 ? 2.434 48.70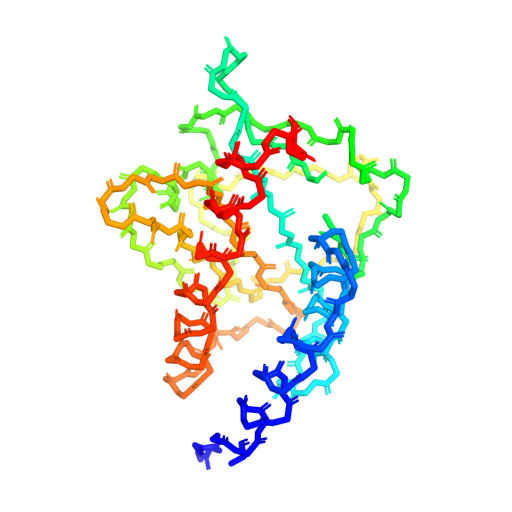1 52.503 1.00 22.14 98 TYR A O 1
ATOM 805 N N . LYS A 1 102 ? 4.449 48.731 51.504 1.00 22.33 99 LYS A N 1
ATOM 806 C CA . LYS A 1 102 ? 4.183 49.950 50.747 1.00 26.23 99 LYS A CA 1
ATOM 807 C C . LYS A 1 102 ? 4.035 49.624 49.265 1.00 24.41 99 LYS A C 1
ATOM 808 O O . LYS A 1 102 ? 5.002 49.247 48.604 1.00 23.55 99 LYS A O 1
ATOM 814 N N . HIS A 1 103 ? 2.821 49.767 48.743 1.00 26.58 100 HIS A N 1
ATOM 815 C CA . HIS A 1 103 ? 2.546 49.398 47.357 1.00 30.94 100 HIS A CA 1
ATOM 816 C C . HIS A 1 103 ? 2.953 50.502 46.384 1.00 29.35 100 HIS A C 1
ATOM 817 O O . HIS A 1 103 ? 2.531 51.650 46.518 1.00 30.72 100 HIS A O 1
ATOM 824 N N . ARG A 1 104 ? 3.779 50.150 45.405 1.00 27.99 101 ARG A N 1
ATOM 825 C CA . ARG A 1 104 ? 4.271 51.125 44.437 1.00 28.92 101 ARG A CA 1
ATOM 826 C C . ARG A 1 104 ? 3.953 50.698 43.010 1.00 29.75 101 ARG A C 1
ATOM 827 O O . ARG A 1 104 ? 4.846 50.315 42.253 1.00 27.66 101 ARG A O 1
ATOM 835 N N . PRO A 1 105 ? 2.669 50.775 42.638 1.00 30.05 102 PRO A N 1
ATOM 836 C CA . PRO A 1 105 ? 2.204 50.360 41.312 1.00 30.50 102 PRO A CA 1
ATOM 837 C C . PRO A 1 105 ? 2.849 51.186 40.208 1.00 31.60 102 PRO A C 1
ATOM 838 O O . PRO A 1 105 ? 2.990 50.707 39.083 1.00 31.94 102 PRO A O 1
ATOM 842 N N . GLU A 1 106 ? 3.251 52.410 40.536 1.00 34.05 103 GLU A N 1
ATOM 843 C CA . GLU A 1 106 ? 3.830 53.316 39.552 1.00 34.08 103 GLU A CA 1
ATOM 844 C C . GLU A 1 106 ? 5.127 52.778 38.955 1.00 31.32 103 GLU A C 1
ATOM 845 O O . GLU A 1 106 ? 5.527 53.191 37.868 1.00 29.52 103 GLU A O 1
ATOM 851 N N . LEU A 1 107 ? 5.781 51.859 39.664 1.00 26.90 104 LEU A N 1
ATOM 852 C CA . LEU A 1 107 ? 7.070 51.326 39.215 1.00 26.86 104 LEU A CA 1
ATOM 853 C C . LEU A 1 107 ? 6.942 50.308 38.079 1.00 26.46 104 LEU A C 1
ATOM 854 O O . LEU A 1 107 ? 7.929 49.969 37.427 1.00 27.84 104 LEU A O 1
ATOM 859 N N . GLY A 1 108 ? 5.726 49.823 37.848 1.00 25.72 105 GLY A N 1
ATOM 860 C CA . GLY A 1 108 ? 5.460 48.938 36.729 1.00 24.66 105 GLY A CA 1
ATOM 861 C C . GLY A 1 108 ? 6.118 47.575 36.825 1.00 24.95 105 GLY A C 1
ATOM 862 O O . GLY A 1 108 ? 6.486 46.982 35.809 1.00 24.54 105 GLY A O 1
ATOM 863 N N . GLU A 1 109 ? 6.269 47.071 38.046 1.00 23.02 106 GLU A N 1
ATOM 864 C CA . GLU A 1 109 ? 6.823 45.740 38.253 1.00 23.55 106 GLU A CA 1
ATOM 865 C C . GLU A 1 109 ? 5.707 44.695 38.299 1.00 24.31 106 GLU A C 1
ATOM 866 O O . GLU A 1 109 ? 4.527 45.039 38.388 1.00 23.93 106 GLU A O 1
ATOM 872 N N . GLU A 1 110 ? 6.082 43.421 38.222 1.00 25.90 107 GLU A N 1
ATOM 873 C CA . GLU A 1 110 ? 5.109 42.334 38.306 1.00 28.61 107 GLU A CA 1
ATOM 874 C C . GLU A 1 110 ? 4.454 42.274 39.683 1.00 26.70 107 GLU A C 1
ATOM 875 O O . GLU A 1 110 ? 5.002 42.773 40.664 1.00 23.44 107 GLU A O 1
ATOM 881 N N . ASP A 1 111 ? 3.278 41.656 39.747 1.00 29.65 108 ASP A N 1
ATOM 882 C CA . ASP A 1 111 ? 2.535 41.534 40.997 1.00 31.16 108 ASP A CA 1
ATOM 883 C C . ASP A 1 111 ? 3.007 40.344 41.825 1.00 24.42 108 ASP A C 1
ATOM 884 O O . ASP A 1 111 ? 2.450 39.250 41.729 1.00 23.85 108 ASP A O 1
ATOM 889 N N . TYR A 1 112 ? 4.023 40.564 42.650 1.00 18.80 109 TYR A N 1
ATOM 890 C CA . TYR A 1 112 ? 4.539 39.495 43.500 1.00 19.23 109 TYR A CA 1
ATOM 891 C C . TYR A 1 112 ? 3.725 39.358 44.774 1.00 19.98 109 TYR A C 1
ATOM 892 O O . TYR A 1 112 ? 3.065 40.303 45.215 1.00 20.11 109 TYR A O 1
ATOM 901 N N . HIS A 1 113 ? 3.772 38.169 45.360 1.00 18.60 110 HIS A N 1
ATOM 902 C CA . HIS A 1 113 ? 3.042 37.904 46.587 1.00 20.76 110 HIS A CA 1
ATOM 903 C C . HIS A 1 113 ? 3.945 37.252 47.620 1.00 19.27 110 HIS A C 1
ATOM 904 O O . HIS A 1 113 ? 4.223 37.848 48.657 1.00 19.80 110 HIS A O 1
ATOM 911 N N . GLY A 1 114 ? 4.417 36.041 47.332 1.00 11.96 111 GLY A N 1
ATOM 912 C CA . GLY A 1 114 ? 5.361 35.373 48.213 1.00 13.84 111 GLY A CA 1
ATOM 913 C C . GLY A 1 114 ? 6.586 36.245 48.419 1.00 13.16 111 GLY A C 1
ATOM 914 O O . GLY A 1 114 ? 7.067 36.863 47.473 1.00 13.32 111 GLY A O 1
ATOM 915 N N . PHE A 1 115 ? 7.093 36.284 49.649 1.00 13.58 112 PHE A N 1
ATOM 916 C CA . PHE A 1 115 ? 8.147 37.229 50.034 1.00 12.61 112 PHE A CA 1
ATOM 917 C C . PHE A 1 115 ? 9.082 36.612 51.067 1.00 12.20 112 PHE A C 1
ATOM 918 O O . PHE A 1 115 ? 8.637 36.053 52.071 1.00 13.12 112 PHE A O 1
ATOM 926 N N . LEU A 1 116 ? 10.381 36.698 50.814 1.00 10.78 113 LEU A N 1
ATOM 927 C CA . LEU A 1 116 ? 11.363 36.346 51.833 1.00 12.21 113 LEU A CA 1
ATOM 928 C C . LEU A 1 116 ? 12.390 37.458 51.919 1.00 14.08 113 LEU A C 1
ATOM 929 O O . LEU A 1 116 ? 13.145 37.691 50.975 1.00 15.05 113 LEU A O 1
ATOM 934 N N . GLY A 1 117 ? 12.398 38.154 53.052 1.00 11.74 114 GLY A N 1
ATOM 935 C CA . GLY A 1 117 ? 13.355 39.221 53.282 1.00 12.82 114 GLY A CA 1
ATOM 936 C C . GLY A 1 117 ? 14.338 38.797 54.346 1.00 13.86 114 GLY A C 1
ATOM 937 O O . GLY A 1 117 ? 13.943 38.362 55.426 1.00 14.12 114 GLY A O 1
ATOM 938 N N . ILE A 1 118 ? 15.624 38.917 54.035 1.00 10.63 115 ILE A N 1
ATOM 939 C CA . ILE A 1 118 ? 16.682 38.405 54.893 1.00 14.84 115 ILE A CA 1
ATOM 940 C C . ILE A 1 118 ? 17.722 39.477 55.198 1.00 13.96 115 ILE A C 1
ATOM 941 O O . ILE A 1 118 ? 18.292 40.083 54.290 1.00 13.45 115 ILE A O 1
ATOM 946 N N . PRO A 1 119 ? 17.979 39.717 56.485 1.00 13.04 116 PRO A N 1
ATOM 947 C CA . PRO A 1 119 ? 18.974 40.730 56.830 1.00 13.86 116 PRO A CA 1
ATOM 948 C C . PRO A 1 119 ? 20.374 40.214 56.541 1.00 15.75 116 PRO A C 1
ATOM 949 O O . PRO A 1 119 ? 20.681 39.043 56.784 1.00 17.08 116 PRO A O 1
ATOM 953 N N . ILE A 1 120 ? 21.207 41.086 55.989 1.00 13.04 117 ILE A N 1
ATOM 954 C CA . ILE A 1 120 ? 22.598 40.742 55.725 1.00 13.46 117 ILE A CA 1
ATOM 955 C C . ILE A 1 120 ? 23.425 41.380 56.820 1.00 17.00 117 ILE A C 1
ATOM 956 O O . ILE A 1 120 ? 23.582 42.599 56.857 1.00 15.09 117 ILE A O 1
ATOM 961 N N . ILE A 1 121 ? 23.928 40.548 57.728 1.00 17.77 118 ILE A N 1
ATOM 962 C CA . ILE A 1 121 ? 24.542 41.024 58.957 1.00 17.72 118 ILE A CA 1
ATOM 963 C C . ILE A 1 121 ? 25.949 40.466 59.107 1.00 20.20 118 ILE A C 1
ATOM 964 O O . ILE A 1 121 ? 26.167 39.259 59.001 1.00 21.71 118 ILE A O 1
ATOM 969 N N . GLU A 1 122 ? 26.899 41.360 59.341 1.00 19.35 119 GLU A N 1
ATOM 970 C CA . GLU A 1 122 ? 28.278 40.970 59.578 1.00 21.03 119 GLU A CA 1
ATOM 971 C C . GLU A 1 122 ? 28.604 41.228 61.035 1.00 26.95 119 GLU A C 1
ATOM 972 O O . GLU A 1 122 ? 28.675 42.377 61.465 1.00 23.22 119 GLU A O 1
ATOM 978 N N . GLN A 1 123 ? 28.786 40.150 61.792 1.00 31.78 120 GLN A N 1
ATOM 979 C CA . GLN A 1 123 ? 29.100 40.248 63.214 1.00 35.05 120 GLN A CA 1
ATOM 980 C C . GLN A 1 123 ? 28.245 41.283 63.944 1.00 32.12 120 GLN A C 1
ATOM 981 O O . GLN A 1 123 ? 28.770 42.144 64.646 1.00 29.61 120 GLN A O 1
ATOM 987 N N . GLY A 1 124 ? 26.930 41.199 63.770 1.00 30.31 121 GLY A N 1
ATOM 988 C CA . GLY A 1 124 ? 26.009 42.077 64.471 1.00 27.55 121 GLY A CA 1
ATOM 989 C C . GLY A 1 124 ? 25.735 43.419 63.815 1.00 25.73 121 GLY A C 1
ATOM 990 O O . GLY A 1 124 ? 24.888 44.180 64.287 1.00 29.01 121 GLY A O 1
ATOM 991 N N . GLU A 1 125 ? 26.446 43.718 62.731 1.00 23.60 122 GLU A N 1
ATOM 992 C CA . GLU A 1 125 ? 26.239 44.967 62.004 1.00 21.02 122 GLU A CA 1
ATOM 993 C C . GLU A 1 125 ? 25.438 44.724 60.725 1.00 19.68 122 GLU A C 1
ATOM 994 O O . GLU A 1 125 ? 25.879 43.977 59.856 1.00 20.20 122 GLU A O 1
ATOM 1000 N N . LEU A 1 126 ? 24.272 45.357 60.610 1.00 18.80 123 LEU A N 1
ATOM 1001 C CA . LEU A 1 126 ? 23.459 45.249 59.395 1.00 18.15 123 LEU A CA 1
ATOM 1002 C C . LEU A 1 126 ? 24.134 45.935 58.213 1.00 18.45 123 LEU A C 1
ATOM 1003 O O . LEU A 1 126 ? 24.431 47.128 58.268 1.00 18.82 123 LEU A O 1
ATOM 1008 N N . LEU A 1 127 ? 24.356 45.185 57.135 1.00 13.55 124 LEU A N 1
ATOM 1009 C CA . LEU A 1 127 ? 25.026 45.730 55.957 1.00 13.20 124 LEU A CA 1
ATOM 1010 C C . LEU A 1 127 ? 24.087 45.866 54.768 1.00 13.44 124 LEU A C 1
ATOM 1011 O O . LEU A 1 127 ? 24.369 46.606 53.826 1.00 14.27 124 LEU A O 1
ATOM 1016 N N . GLY A 1 128 ? 22.993 45.121 54.789 1.00 13.16 125 GLY A N 1
ATOM 1017 C CA . GLY A 1 128 ? 22.076 45.159 53.671 1.00 13.96 125 GLY A CA 1
ATOM 1018 C C . GLY A 1 128 ? 20.912 44.220 53.855 1.00 13.19 125 GLY A C 1
ATOM 1019 O O . GLY A 1 128 ? 20.703 43.674 54.943 1.00 13.83 125 GLY A O 1
ATOM 1020 N N A ILE A 1 129 ? 20.152 44.035 52.781 0.78 11.96 126 ILE A N 1
ATOM 1021 N N B ILE A 1 129 ? 20.148 44.028 52.785 0.22 11.82 126 ILE A N 1
ATOM 1022 C CA A ILE A 1 129 ? 18.977 43.176 52.798 0.78 9.65 126 ILE A CA 1
ATOM 1023 C CA B ILE A 1 129 ? 18.973 43.168 52.822 0.22 11.34 126 ILE A CA 1
ATOM 1024 C C A ILE A 1 129 ? 18.887 42.386 51.507 0.78 11.73 126 ILE A C 1
ATOM 1025 C C B ILE A 1 129 ? 18.801 42.406 51.514 0.22 11.63 126 ILE A C 1
ATOM 1026 O O A ILE A 1 129 ? 19.093 42.929 50.421 0.78 12.14 126 ILE A O 1
ATOM 1027 O O B ILE A 1 129 ? 18.875 42.985 50.430 0.22 11.90 126 ILE A O 1
ATOM 1036 N N . LEU A 1 130 ? 18.567 41.102 51.629 1.00 11.89 127 LEU A N 1
ATOM 1037 C CA . LEU A 1 130 ? 18.318 40.251 50.469 1.00 10.56 127 LEU A CA 1
ATOM 1038 C C . LEU A 1 130 ? 16.817 39.998 50.382 1.00 11.03 127 LEU A C 1
ATOM 1039 O O . LEU A 1 130 ? 16.198 39.577 51.355 1.00 11.82 127 LEU A O 1
ATOM 1044 N N . VAL A 1 131 ? 16.230 40.271 49.219 1.00 9.88 128 VAL A N 1
ATOM 1045 C CA . VAL A 1 131 ? 14.781 40.175 49.062 1.00 11.05 128 VAL A CA 1
ATOM 1046 C C . VAL A 1 131 ? 14.442 39.220 47.929 1.00 11.60 128 VAL A C 1
ATOM 1047 O O . VAL A 1 131 ? 14.829 39.448 46.784 1.00 13.45 128 VAL A O 1
ATOM 1051 N N . ILE A 1 132 ? 13.708 38.161 48.258 1.00 11.82 129 ILE A N 1
ATOM 1052 C CA . ILE A 1 132 ? 13.314 37.159 47.278 1.00 8.57 129 ILE A CA 1
ATOM 1053 C C . ILE A 1 132 ? 11.789 37.185 47.142 1.00 11.31 129 ILE A C 1
ATOM 1054 O O . ILE A 1 132 ? 11.074 37.212 48.134 1.00 13.12 129 ILE A O 1
ATOM 1059 N N . GLN A 1 133 ? 11.296 37.208 45.910 1.00 11.86 130 GLN A N 1
ATOM 1060 C CA . GLN A 1 133 ? 9.859 37.326 45.691 1.00 11.33 130 GLN A CA 1
ATOM 1061 C C . GLN A 1 133 ? 9.386 36.327 44.656 1.00 10.80 130 GLN A C 1
ATOM 1062 O O . GLN A 1 133 ? 10.153 35.887 43.808 1.00 11.48 130 GLN A O 1
ATOM 1068 N N . GLN A 1 134 ? 8.117 35.952 44.741 1.00 11.14 131 GLN A N 1
ATOM 1069 C CA . GLN A 1 134 ? 7.536 35.095 43.721 1.00 10.99 131 GLN A CA 1
ATOM 1070 C C . GLN A 1 134 ? 6.091 35.483 43.464 1.00 11.87 131 GLN A C 1
ATOM 1071 O O . GLN A 1 134 ? 5.439 36.096 44.308 1.00 14.46 131 GLN A O 1
ATOM 1077 N N . LEU A 1 135 ? 5.611 35.136 42.278 1.00 16.15 132 LEU A N 1
ATOM 1078 C CA . LEU A 1 135 ? 4.248 35.442 41.878 1.00 16.10 132 LEU A CA 1
ATOM 1079 C C . LEU A 1 135 ? 3.222 34.637 42.674 1.00 18.03 132 LEU A C 1
ATOM 1080 O O . LEU A 1 135 ? 2.138 35.138 42.976 1.00 21.23 132 LEU A O 1
ATOM 1085 N N . GLU A 1 136 ? 3.558 33.392 43.010 1.00 15.11 133 GLU A N 1
ATOM 1086 C CA . GLU A 1 136 ? 2.643 32.548 43.767 1.00 18.89 133 GLU A CA 1
ATOM 1087 C C . GLU A 1 136 ? 2.475 33.127 45.159 1.00 17.09 133 GLU A C 1
ATOM 1088 O O . GLU A 1 136 ? 3.420 33.687 45.724 1.00 16.05 133 GLU A O 1
ATOM 1094 N N . SER A 1 137 ? 1.276 32.998 45.713 1.00 15.99 134 SER A N 1
ATOM 1095 C CA . SER A 1 137 ? 1.038 33.426 47.086 1.00 16.88 134 SER A CA 1
ATOM 1096 C C . SER A 1 137 ? 1.434 32.307 48.048 1.00 18.24 134 SER A C 1
ATOM 1097 O O . SER A 1 137 ? 0.602 31.763 48.775 1.00 16.54 134 SER A O 1
ATOM 1100 N N . HIS A 1 138 ? 2.718 31.963 48.027 1.00 16.77 135 HIS A N 1
ATOM 1101 C CA . HIS A 1 138 ? 3.266 30.913 48.873 1.00 15.42 135 HIS A CA 1
ATOM 1102 C C . HIS A 1 138 ? 4.411 31.495 49.657 1.00 15.24 135 HIS A C 1
ATOM 1103 O O . HIS A 1 138 ? 5.233 32.223 49.103 1.00 14.46 135 HIS A O 1
ATOM 1110 N N . HIS A 1 139 ? 4.507 31.160 50.933 1.00 14.95 136 HIS A N 1
ATOM 1111 C CA . HIS A 1 139 ? 5.722 31.508 51.644 1.00 17.46 136 HIS A CA 1
ATOM 1112 C C . HIS A 1 139 ? 6.852 30.593 51.171 1.00 14.43 136 HIS A C 1
ATOM 1113 O O . HIS A 1 139 ? 6.639 29.695 50.353 1.00 13.89 136 HIS A O 1
ATOM 1120 N N . PHE A 1 140 ? 8.057 30.843 51.666 1.00 14.23 137 PHE A N 1
ATOM 1121 C CA . PHE A 1 140 ? 9.211 30.040 51.289 1.00 13.11 137 PHE A CA 1
ATOM 1122 C C . PHE A 1 140 ? 9.444 28.921 52.294 1.00 13.87 137 PHE A C 1
ATOM 1123 O O . PHE A 1 140 ? 9.388 29.136 53.504 1.00 16.81 137 PHE A O 1
ATOM 1131 N N . ALA A 1 141 ? 9.686 27.717 51.782 1.00 12.84 138 ALA A N 1
ATOM 1132 C CA . ALA A 1 141 ? 9.792 26.552 52.641 1.00 12.05 138 ALA A CA 1
ATOM 1133 C C . ALA A 1 141 ? 11.054 26.600 53.498 1.00 14.26 138 ALA A C 1
ATOM 1134 O O . ALA A 1 141 ? 11.961 27.393 53.250 1.00 12.73 138 ALA A O 1
ATOM 1136 N N . GLU A 1 142 ? 11.097 25.744 54.512 1.00 14.31 139 GLU A N 1
ATOM 1137 C CA . GLU A 1 142 ? 12.187 25.755 55.485 1.00 15.41 139 GLU A CA 1
ATOM 1138 C C . GLU A 1 142 ? 13.578 25.669 54.865 1.00 13.79 139 GLU A C 1
ATOM 1139 O O . GLU A 1 142 ? 14.482 26.400 55.272 1.00 15.64 139 GLU A O 1
ATOM 1145 N N . GLU A 1 143 ? 13.757 24.772 53.897 1.00 10.81 140 GLU A N 1
ATOM 1146 C CA . GLU A 1 143 ? 15.066 24.619 53.269 1.00 12.83 140 GLU A CA 1
ATOM 1147 C C . GLU A 1 143 ? 15.421 25.834 52.412 1.00 12.77 140 GLU A C 1
ATOM 1148 O O . GLU A 1 143 ? 16.596 26.160 52.245 1.00 14.05 140 GLU A O 1
ATOM 1154 N N . GLU A 1 144 ? 14.401 26.504 51.881 1.00 11.77 141 GLU A N 1
ATOM 1155 C CA . GLU A 1 144 ? 14.629 27.697 51.086 1.00 12.15 141 GLU A CA 1
ATOM 1156 C C . GLU A 1 144 ? 15.141 28.813 51.979 1.00 12.27 141 GLU A C 1
ATOM 1157 O O . GLU A 1 144 ? 16.083 29.513 51.634 1.00 12.75 141 GLU A O 1
ATOM 1163 N N . GLU A 1 145 ? 14.503 28.984 53.130 1.00 12.08 142 GLU A N 1
ATOM 1164 C CA . GLU A 1 145 ? 14.927 30.022 54.053 1.00 13.21 142 GLU A CA 1
ATOM 1165 C C . GLU A 1 145 ? 16.335 29.730 54.582 1.00 13.51 142 GLU A C 1
ATOM 1166 O O . GLU A 1 145 ? 17.181 30.614 54.599 1.00 15.37 142 GLU A O 1
ATOM 1172 N N . ALA A 1 146 ? 16.587 28.485 54.984 1.00 14.43 143 ALA A N 1
ATOM 1173 C CA . ALA A 1 146 ? 17.901 28.100 55.497 1.00 16.15 143 ALA A CA 1
ATOM 1174 C C . ALA A 1 146 ? 18.994 28.334 54.453 1.00 16.78 143 ALA A C 1
ATOM 1175 O O . ALA A 1 146 ? 20.082 28.829 54.762 1.00 17.55 143 ALA A O 1
ATOM 1177 N N . PHE A 1 147 ? 18.697 27.978 53.212 1.00 13.67 144 PHE A N 1
ATOM 1178 C CA . PHE A 1 147 ? 19.602 28.221 52.102 1.00 16.50 144 PHE A CA 1
ATOM 1179 C C . PHE A 1 147 ? 19.916 29.707 51.959 1.00 16.16 144 PHE A C 1
ATOM 1180 O O . PHE A 1 147 ? 21.078 30.108 51.886 1.00 18.44 144 PHE A O 1
ATOM 1188 N N . CYS A 1 148 ? 18.871 30.519 51.920 1.00 14.18 145 CYS A N 1
ATOM 1189 C CA . CYS A 1 148 ? 19.041 31.956 51.729 1.00 15.03 145 CYS A CA 1
ATOM 1190 C C . CYS A 1 148 ? 19.751 32.630 52.907 1.00 16.31 145 CYS A C 1
ATOM 1191 O O . CYS A 1 148 ? 20.548 33.552 52.719 1.00 18.52 145 CYS A O 1
ATOM 1194 N N . VAL A 1 149 ? 19.458 32.179 54.122 1.00 15.63 146 VAL A N 1
ATOM 1195 C CA . VAL A 1 149 ? 20.102 32.724 55.311 1.00 16.67 146 VAL A CA 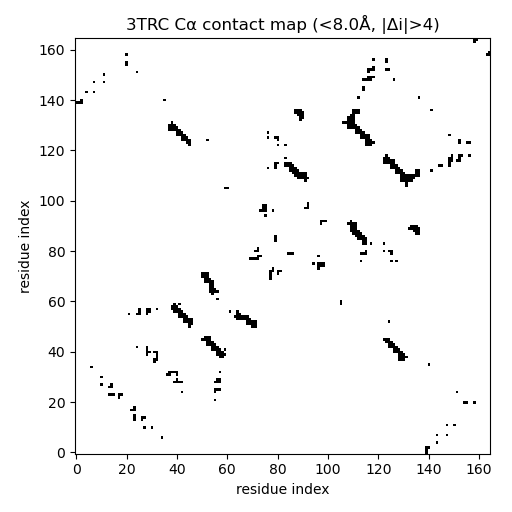1
ATOM 1196 C C . VAL A 1 149 ? 21.584 32.376 55.313 1.00 20.73 146 VAL A C 1
ATOM 1197 O O . VAL A 1 149 ? 22.436 33.232 55.551 1.00 20.47 146 VAL A O 1
ATOM 1201 N N . THR A 1 150 ? 21.889 31.113 55.033 1.00 19.59 147 THR A N 1
ATOM 1202 C CA . THR A 1 150 ? 23.272 30.665 54.984 1.00 18.79 147 THR A CA 1
ATOM 1203 C C . THR A 1 150 ? 24.035 31.451 53.930 1.00 17.42 147 THR A C 1
ATOM 1204 O O . THR A 1 150 ? 25.178 31.872 54.152 1.00 22.35 147 THR A O 1
ATOM 1208 N N . LEU A 1 151 ? 23.391 31.679 52.791 1.00 18.29 148 LEU A N 1
ATOM 1209 C CA . LEU A 1 151 ? 23.972 32.471 51.715 1.00 18.26 148 LEU A CA 1
ATOM 1210 C C . LEU A 1 151 ? 24.244 33.916 52.147 1.00 22.99 148 LEU A C 1
ATOM 1211 O O . LEU A 1 151 ? 25.292 34.481 51.827 1.00 19.44 148 LEU A O 1
ATOM 1216 N N . ALA A 1 152 ? 23.296 34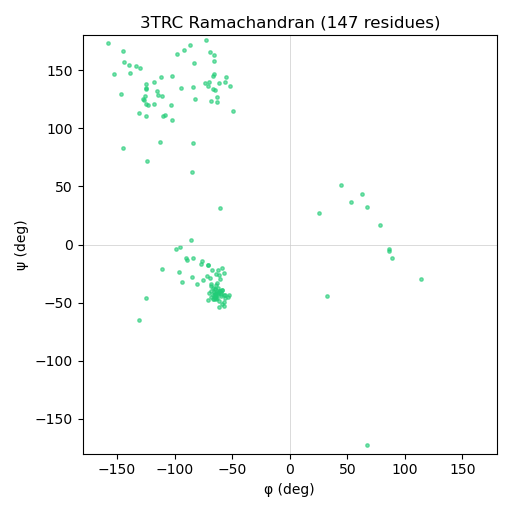.508 52.868 1.00 19.17 149 ALA A N 1
ATOM 1217 C CA . ALA A 1 152 ? 23.433 35.892 53.314 1.00 18.07 149 ALA A CA 1
ATOM 1218 C C . ALA A 1 152 ? 24.645 36.103 54.220 1.00 18.02 149 ALA A C 1
ATOM 1219 O O . ALA A 1 152 ? 25.208 37.199 54.270 1.00 15.97 149 ALA A O 1
ATOM 1221 N N . ILE A 1 153 ? 25.033 35.066 54.955 1.00 17.25 150 ILE A N 1
ATOM 1222 C CA . ILE A 1 153 ? 26.240 35.136 55.771 1.00 19.90 150 ILE A CA 1
ATOM 1223 C C . ILE A 1 153 ? 27.451 35.350 54.870 1.00 21.35 150 ILE A C 1
ATOM 1224 O O . ILE A 1 153 ? 28.343 36.139 55.179 1.00 20.56 150 ILE A O 1
ATOM 1229 N N . HIS A 1 154 ? 27.462 34.650 53.742 1.00 19.20 151 HIS A N 1
ATOM 1230 C CA . HIS A 1 154 ? 28.537 34.770 52.766 1.00 20.99 151 HIS A CA 1
ATOM 1231 C C . HIS A 1 154 ? 28.525 36.178 52.173 1.00 17.63 151 HIS A C 1
ATOM 1232 O O . HIS A 1 154 ? 29.561 36.827 52.063 1.00 16.99 151 HIS A O 1
ATOM 1239 N N . LEU A 1 155 ? 27.341 36.647 51.786 1.00 16.43 152 LEU A N 1
ATOM 1240 C CA . LEU A 1 155 ? 27.198 37.986 51.225 1.00 15.21 152 LEU A CA 1
ATOM 1241 C C . LEU A 1 155 ? 27.670 39.065 52.195 1.00 13.64 152 LEU A C 1
ATOM 1242 O O . LEU A 1 155 ? 28.294 40.045 51.786 1.00 16.78 152 LEU A O 1
ATOM 1247 N N . ALA A 1 156 ? 27.372 38.887 53.478 1.00 14.24 153 ALA A N 1
ATOM 1248 C CA . ALA A 1 156 ? 27.817 39.838 54.495 1.00 14.13 153 ALA A CA 1
ATOM 1249 C C . ALA A 1 156 ? 29.338 39.941 54.511 1.00 13.86 153 ALA A C 1
ATOM 1250 O O . ALA A 1 156 ? 29.903 41.039 54.570 1.00 15.61 153 ALA A O 1
ATOM 1252 N N . ALA A 1 157 ? 30.006 38.793 54.453 1.00 15.31 154 ALA A N 1
ATOM 1253 C CA . ALA A 1 157 ? 31.463 38.770 54.459 1.00 17.81 154 ALA A CA 1
ATOM 1254 C C . ALA A 1 157 ? 32.020 39.453 53.220 1.00 17.39 154 ALA A C 1
ATOM 1255 O O . ALA A 1 157 ? 32.995 40.194 53.295 1.00 18.63 154 ALA A O 1
ATOM 1257 N N . GLU A 1 158 ? 31.399 39.198 52.076 1.00 18.28 155 GLU A N 1
ATOM 1258 C CA . GLU A 1 158 ? 31.844 39.801 50.826 1.00 20.63 155 GLU A CA 1
ATOM 1259 C C . GLU A 1 158 ? 31.681 41.323 50.837 1.00 16.16 155 GLU A C 1
ATOM 1260 O O . GLU A 1 158 ? 32.567 42.055 50.402 1.00 17.21 155 GLU A O 1
ATOM 1266 N N . ILE A 1 159 ? 30.551 41.802 51.344 1.00 15.04 156 ILE A N 1
ATOM 1267 C CA . ILE A 1 159 ? 30.338 43.234 51.476 1.00 12.63 156 ILE A CA 1
ATOM 1268 C C . ILE A 1 159 ? 31.315 43.868 52.474 1.00 17.33 156 ILE A C 1
ATOM 1269 O O . ILE A 1 159 ? 31.891 44.926 52.214 1.00 16.04 156 ILE A O 1
ATOM 1274 N N . ALA A 1 160 ? 31.505 43.215 53.613 1.00 13.89 157 ALA A N 1
ATOM 1275 C CA . ALA A 1 160 ? 32.437 43.723 54.613 1.00 14.91 157 ALA A CA 1
ATOM 1276 C C . ALA A 1 160 ? 33.855 43.807 54.056 1.00 15.65 157 ALA A C 1
ATOM 1277 O O . ALA A 1 160 ? 34.590 44.760 54.330 1.00 18.96 157 ALA A O 1
ATOM 1279 N N . HIS A 1 161 ? 34.241 42.806 53.270 1.00 14.77 158 HIS A N 1
ATOM 1280 C CA . HIS A 1 161 ? 35.582 42.767 52.703 1.00 18.59 158 HIS A CA 1
ATOM 1281 C C . HIS A 1 161 ? 35.767 43.898 51.696 1.00 21.15 158 HIS A C 1
ATOM 1282 O O . HIS A 1 161 ? 36.796 44.571 51.691 1.00 20.26 158 HIS A O 1
ATOM 1289 N N . ALA A 1 162 ? 34.761 44.105 50.850 1.00 22.11 159 ALA A N 1
ATOM 1290 C CA . ALA A 1 162 ? 34.789 45.198 49.881 1.00 20.42 159 ALA A CA 1
ATOM 1291 C C . ALA A 1 162 ? 34.925 46.552 50.572 1.00 20.69 159 ALA A C 1
ATOM 1292 O O . ALA A 1 162 ? 35.706 47.402 50.142 1.00 22.22 159 ALA A O 1
ATOM 1294 N N A ARG A 1 163 ? 34.158 46.749 51.640 0.52 18.80 160 ARG A N 1
ATOM 1295 N N B ARG A 1 163 ? 34.163 46.749 51.643 0.48 18.85 160 ARG A N 1
ATOM 1296 C CA A ARG A 1 163 ? 34.225 47.983 52.411 0.52 19.96 160 ARG A CA 1
ATOM 1297 C CA B ARG A 1 163 ? 34.227 47.992 52.398 0.48 19.97 160 ARG A CA 1
ATOM 1298 C C A ARG A 1 163 ? 35.611 48.180 53.014 0.52 21.93 160 ARG A C 1
ATOM 1299 C C B ARG A 1 163 ? 35.608 48.184 53.021 0.48 21.92 160 ARG A C 1
ATOM 1300 O O A ARG A 1 163 ? 36.175 49.273 52.959 0.52 23.20 160 ARG A O 1
ATOM 1301 O O B ARG A 1 163 ? 36.167 49.281 52.986 0.48 23.19 160 ARG A O 1
ATOM 1316 N N . ALA A 1 164 ? 36.157 47.109 53.580 1.00 22.32 161 ALA A N 1
ATOM 1317 C CA . ALA A 1 164 ? 37.460 47.167 54.240 1.00 24.56 161 ALA A CA 1
ATOM 1318 C C . ALA A 1 164 ? 38.603 47.437 53.266 1.00 25.92 161 ALA A C 1
ATOM 1319 O O . ALA A 1 164 ? 39.678 47.882 53.672 1.00 24.92 161 ALA A O 1
ATOM 1321 N N . LYS A 1 165 ? 38.371 47.157 51.987 1.00 27.55 162 LYS A N 1
ATOM 1322 C CA . LYS A 1 165 ? 39.380 47.369 50.953 1.00 32.96 162 LYS A CA 1
ATOM 1323 C C . LYS A 1 165 ? 39.209 48.718 50.261 1.00 33.13 162 LYS A C 1
ATOM 1324 O O . LYS A 1 165 ? 39.992 49.077 49.383 1.00 37.03 162 LYS A O 1
ATOM 1330 N N . GLY A 1 166 ? 38.176 49.456 50.652 1.00 31.12 163 GLY A N 1
ATOM 1331 C CA . GLY A 1 166 ? 37.895 50.748 50.056 1.00 30.99 163 GLY A CA 1
ATOM 1332 C C . GLY A 1 166 ? 37.208 50.633 48.709 1.00 33.52 163 GLY A C 1
ATOM 1333 O O . GLY A 1 166 ? 37.157 51.596 47.945 1.00 37.08 163 GLY A O 1
ATOM 1334 N N . ALA A 1 167 ? 36.663 49.453 48.425 1.00 30.05 164 ALA A N 1
ATOM 1335 C CA . ALA A 1 167 ? 36.055 49.177 47.127 1.00 32.86 164 ALA A CA 1
ATOM 1336 C C . ALA A 1 167 ? 34.591 49.606 47.040 1.00 35.13 164 ALA A C 1
ATOM 1337 O O . ALA A 1 167 ? 33.932 49.368 46.032 1.00 37.52 164 ALA A O 1
ATOM 1339 N N . LEU A 1 168 ? 34.084 50.237 48.095 1.00 37.21 165 LEU A N 1
ATOM 1340 C CA . LEU A 1 168 ? 32.715 50.747 48.092 1.00 37.82 165 LEU A CA 1
ATOM 1341 C C . LEU A 1 168 ? 32.681 52.255 48.317 1.00 39.89 165 LEU A C 1
ATOM 1342 O O . LEU A 1 168 ? 31.709 52.787 48.855 1.00 41.83 165 LEU A O 1
#

InterPro domains:
  IPR000121 PEP-utilising enzyme, C-terminal [PF02896] (436-725)
  IPR003018 GAF domain [PF01590] (26-163)
  IPR003018 GAF domain [SM00065] (26-173)
  IPR006318 Phosphotransferase system, enzyme I-like [TIGR01417] (190-749)
  IPR008279 PEP-utilising enzyme, mobile domain [PF00391] (338-410)
  IPR008731 Phosphotransferase system, enzyme I N-terminal [PF05524] (191-312)
  IPR015813 Pyruvate/Phosphoenolpyruvate kinase-like domain superfamily [SSF51621] (436-733)
  IPR023151 PEP-utilising enzyme, conserved site [PS00742] (631-649)
  IPR029016 GAF-like domain superfamily [G3DSA:3.30.450.40] (6-175)
  IPR036618 PtsI, HPr-binding domain superfamily [G3DSA:1.10.274.10] (208-332)
  IPR036618 PtsI, HPr-binding domain superfamily [SSF47831] (217-327)
  IPR036637 Phosphohistidine domain superfamily [SSF52009] (311-432)
  IPR040442 Pyruvate kinase-like domain superfamily [G3DSA:3.20.20.60] (421-755)
  IPR050499 Phosphoenolpyruvate-dependent sugar PTS enzyme [PTHR46244] (90-756)

Solvent-accessible surface area: 8742 Å² total

B-factor: mean 22.7, std 9.62, range [8.57, 62.31]

Sequence (165 aa):
SSNANLKILRQIITQEVNAAPNLEQALKLVVVRLLCEALPADACCSLFICDDVHGEYVLATQGLNSKQVGKLRLKFGEGLIGLVGEREEPINLADAPLHPAYKHRPELGEEDYHGFLGIPIIEQGELLGIILVIQQLESHHFAEEEEAFCVTLAIHLAAEIAHARRAKGAL

Secondary structure (DSSP, 8-state):
-----HHHHHHHHHHHH-SSHHHHHHHHHHHHHHHTT-SEEEEEEEETTTTEEE--EESS-GGGTTT-EEETT-HHHHHHHHHTS-EEES-GGGSTT----GGG------EEEEEEEEETTEEEEEEEEEESSS----HHHHHHHHHHHHHHHHHHHHHHHTT--

Radius of gyration: 14.74 Å; Cα contacts (8 Å, |Δi|>4): 314; chains: 1; bounding box: 41×40×29 Å

Nearest PDB structures (foldseek):
  3trc-assembly1_A-2  TM=1.004E+00  e=5.296E-32  Coxiella burnetii
  2y8h-assembly1_B  TM=8.390E-01  e=7.012E-09  Mycobacterium tuberculosis H37Rv
  3p01-assembly1_A  TM=7.850E-01  e=8.723E-08  Nostoc sp. PCC 7120 = FACHB-418
  3p01-assembly2_C  TM=7.302E-01  e=1.109E-07  Nostoc sp. PCC 7120 = FACHB-418
  3o5y-assembly2_B  TM=7.206E-01  e=3.527E-05  Halalkalibacterium halodurans